Protein AF-A0A9E3CMG3-F1 (afdb_monomer)

Secondary structure (DSSP, 8-state):
--SS---SSSS-HHHHHHHTSHHHHHHHHHHHHHHHT-SS-HHHHHHHHHHHHHHHT-HHHHH---HHHHHTT--HHHHHGGGGGGG-TTS-HHHHHHHHHHHHHHH-GGG--HHHHHHHHHH--HHHHHHHHHHHHHHHHHHHHHHHTT------------

Foldseek 3Di:
DFPDDFDDDDDQRVVSVCVVPVVVVVVLVVLVVLLVVDPDQLCLLLLLQLLLCVVLVQQLSNPDDDPSNVVSVPDPVNSVCSVVVVPDPVDDPLSVLLSVQLCCLLPPVVPCDPVSVVVNCVNDPPVNVVSSSSSSVSSNVVSNVCVVRVSSDDPPPPPPDD

Radius of gyration: 16.97 Å; Cα contacts (8 Å, |Δi|>4): 146; chains: 1; bounding box: 55×32×44 Å

Mean predicted aligned error: 4.63 Å

Structure (mmCIF, N/CA/C/O backbone):
data_AF-A0A9E3CMG3-F1
#
_entry.id   AF-A0A9E3CMG3-F1
#
loop_
_atom_site.group_PDB
_atom_site.id
_atom_site.type_symbol
_atom_site.label_atom_id
_atom_site.label_alt_id
_atom_site.label_comp_id
_atom_site.label_asym_id
_atom_site.label_entity_id
_atom_site.label_seq_id
_atom_site.pdbx_PDB_ins_code
_atom_site.Cartn_x
_atom_site.Cartn_y
_atom_site.Cartn_z
_atom_site.occupancy
_atom_site.B_iso_or_equiv
_atom_site.auth_seq_id
_atom_site.auth_comp_id
_atom_site.auth_asym_id
_atom_site.auth_atom_id
_atom_site.pdbx_PDB_model_num
ATOM 1 N N . MET A 1 1 ? 20.894 -6.418 -9.753 1.00 76.88 1 MET A N 1
ATOM 2 C CA . MET A 1 1 ? 21.034 -6.327 -11.220 1.00 76.88 1 MET A CA 1
ATOM 3 C C . MET A 1 1 ? 19.744 -6.831 -11.834 1.00 76.88 1 MET A C 1
ATOM 5 O O . MET A 1 1 ? 19.220 -7.826 -11.331 1.00 76.88 1 MET A O 1
ATOM 9 N N . ALA A 1 2 ? 19.237 -6.143 -12.857 1.00 91.19 2 ALA A N 1
ATOM 10 C CA . ALA A 1 2 ? 18.020 -6.533 -13.559 1.00 91.19 2 ALA A CA 1
ATOM 11 C C . ALA A 1 2 ? 18.091 -7.979 -14.084 1.00 91.19 2 ALA A C 1
ATOM 13 O O . ALA A 1 2 ? 19.155 -8.467 -14.467 1.00 91.19 2 ALA A O 1
ATOM 14 N N . ARG A 1 3 ? 16.946 -8.668 -14.089 1.00 94.06 3 ARG A N 1
ATOM 15 C CA . ARG A 1 3 ? 16.787 -10.054 -14.571 1.00 94.06 3 ARG A CA 1
ATOM 16 C C . ARG A 1 3 ? 16.282 -10.142 -16.015 1.00 94.06 3 ARG A C 1
ATOM 18 O O . ARG A 1 3 ? 15.948 -11.228 -16.478 1.00 94.06 3 ARG A O 1
ATOM 25 N N . ILE A 1 4 ? 16.182 -9.003 -16.693 1.00 94.81 4 ILE A N 1
ATOM 26 C CA . ILE A 1 4 ? 15.773 -8.864 -18.092 1.00 94.81 4 ILE A CA 1
ATOM 27 C C . ILE A 1 4 ? 16.705 -7.876 -18.790 1.00 94.81 4 ILE A C 1
ATOM 29 O O . ILE A 1 4 ? 17.316 -7.035 -18.126 1.00 94.81 4 ILE A O 1
ATOM 33 N N . ASP A 1 5 ? 16.763 -7.949 -20.116 1.00 95.69 5 ASP A N 1
ATOM 34 C CA . ASP A 1 5 ? 17.517 -6.993 -20.919 1.00 95.69 5 ASP A CA 1
ATOM 35 C C . ASP A 1 5 ? 16.858 -5.614 -20.846 1.00 95.69 5 ASP A C 1
ATOM 37 O O . ASP A 1 5 ? 15.668 -5.449 -21.140 1.00 95.69 5 ASP A O 1
ATOM 41 N N . LEU A 1 6 ? 17.643 -4.620 -20.440 1.00 95.00 6 LEU A N 1
ATOM 42 C CA . LEU A 1 6 ? 17.226 -3.228 -20.367 1.00 95.00 6 LEU A CA 1
ATOM 43 C C . LEU A 1 6 ? 17.991 -2.406 -21.410 1.00 95.00 6 LEU A C 1
ATOM 45 O O . LEU A 1 6 ? 19.146 -2.723 -21.695 1.00 95.00 6 LEU A O 1
ATOM 49 N N . PRO A 1 7 ? 17.384 -1.342 -21.961 1.00 93.44 7 PRO A N 1
ATOM 50 C CA . PRO A 1 7 ? 18.107 -0.377 -22.781 1.00 93.44 7 PRO A CA 1
ATOM 51 C C . PRO A 1 7 ? 19.297 0.224 -22.024 1.00 93.44 7 PRO A C 1
ATOM 53 O O . PRO A 1 7 ? 19.244 0.370 -20.801 1.00 93.44 7 PRO A O 1
ATOM 56 N N . ASP A 1 8 ? 20.334 0.634 -22.750 1.00 91.56 8 ASP A N 1
ATOM 57 C CA . ASP A 1 8 ? 21.445 1.389 -22.169 1.00 91.56 8 ASP A CA 1
ATOM 58 C C . ASP A 1 8 ? 20.986 2.768 -21.662 1.00 91.56 8 ASP A C 1
ATOM 60 O O . ASP A 1 8 ? 20.051 3.375 -22.195 1.00 91.56 8 ASP A O 1
ATOM 64 N N . GLY A 1 9 ? 21.670 3.283 -20.639 1.00 88.00 9 GLY A N 1
ATOM 65 C CA . GLY A 1 9 ? 21.479 4.639 -20.126 1.00 88.00 9 GLY A CA 1
ATOM 66 C C . GLY A 1 9 ? 21.576 4.752 -18.605 1.00 88.00 9 GLY A C 1
ATOM 67 O O . GLY A 1 9 ? 21.486 3.763 -17.875 1.00 88.00 9 GLY A O 1
ATOM 68 N N . ASP A 1 10 ? 21.695 5.995 -18.138 1.00 87.25 10 ASP A N 1
ATOM 69 C CA . ASP A 1 10 ? 21.951 6.336 -16.728 1.00 87.25 10 ASP A CA 1
ATOM 70 C C . ASP A 1 10 ? 20.676 6.429 -15.871 1.00 87.25 10 ASP A C 1
ATOM 72 O O . ASP A 1 10 ? 20.715 6.784 -14.693 1.00 87.25 10 ASP A O 1
ATOM 76 N N . GLN A 1 11 ? 19.514 6.141 -16.460 1.00 87.50 11 GLN A N 1
ATOM 77 C CA . GLN A 1 11 ? 18.238 6.164 -15.750 1.00 87.50 11 GLN A CA 1
ATOM 78 C C . GLN A 1 11 ? 18.098 4.953 -14.812 1.00 87.50 11 GLN A C 1
ATOM 80 O O . GLN A 1 11 ? 18.671 3.893 -15.089 1.00 87.50 11 GLN A O 1
ATOM 85 N N . PRO A 1 12 ? 17.276 5.053 -13.748 1.00 88.38 12 PRO A N 1
ATOM 86 C CA . PRO A 1 12 ? 16.968 3.908 -12.899 1.00 88.38 12 PRO A CA 1
ATOM 87 C C . PRO A 1 12 ? 16.409 2.728 -13.704 1.00 88.38 12 PRO A C 1
ATOM 89 O O . PRO A 1 12 ? 15.614 2.916 -14.628 1.00 88.38 12 PRO A O 1
ATOM 92 N N . ASP A 1 13 ? 16.766 1.503 -13.313 1.00 91.94 13 ASP A N 1
ATOM 93 C CA . ASP A 1 13 ? 16.351 0.265 -13.993 1.00 91.94 13 ASP A CA 1
ATOM 94 C C . ASP A 1 13 ? 14.829 0.162 -14.169 1.00 91.94 13 ASP A C 1
ATOM 96 O O . ASP A 1 13 ? 14.352 -0.265 -15.220 1.00 91.94 13 ASP A O 1
ATOM 100 N N . VAL A 1 14 ? 14.051 0.640 -13.192 1.00 91.62 14 VAL A N 1
ATOM 101 C CA . VAL A 1 14 ? 12.584 0.689 -13.288 1.00 91.62 14 VAL A CA 1
ATOM 102 C C . VAL A 1 14 ? 12.090 1.580 -14.435 1.00 91.62 14 VAL A C 1
ATOM 104 O O . VAL A 1 14 ? 11.131 1.228 -15.120 1.00 91.62 14 VAL A O 1
ATOM 107 N N . VAL A 1 15 ? 12.762 2.704 -14.697 1.00 91.31 15 VAL A N 1
ATOM 108 C CA . VAL A 1 15 ? 12.409 3.614 -15.796 1.00 91.31 15 VAL A CA 1
ATOM 109 C C . VAL A 1 15 ? 12.781 2.974 -17.131 1.00 91.31 15 VAL A C 1
ATOM 111 O O . VAL A 1 15 ? 11.952 2.923 -18.040 1.00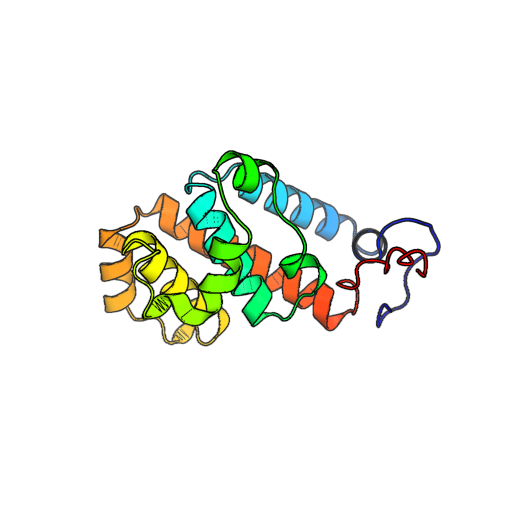 91.31 15 VAL A O 1
ATOM 114 N N . LYS A 1 16 ? 13.982 2.388 -17.215 1.00 93.69 16 LYS A N 1
ATOM 115 C CA . LYS A 1 16 ? 14.451 1.643 -18.395 1.00 93.69 16 LYS A CA 1
ATOM 116 C C . LYS A 1 16 ? 13.539 0.455 -18.733 1.00 93.69 16 LYS A C 1
ATOM 118 O O . LYS A 1 16 ? 13.311 0.166 -19.903 1.00 93.69 16 LYS A O 1
ATOM 123 N N . ALA A 1 17 ? 12.954 -0.198 -17.730 1.00 94.44 17 ALA A N 1
ATOM 124 C CA . ALA A 1 17 ? 11.966 -1.252 -17.942 1.00 94.44 17 ALA A CA 1
ATOM 125 C C . ALA A 1 17 ? 10.630 -0.702 -18.475 1.00 94.44 17 ALA A C 1
ATOM 127 O O . ALA A 1 17 ? 10.052 -1.265 -19.405 1.00 94.44 17 ALA A O 1
ATOM 128 N N . LEU A 1 18 ? 10.133 0.412 -17.924 1.00 93.62 18 LEU A N 1
ATOM 129 C CA . LEU A 1 18 ? 8.845 0.991 -18.324 1.00 93.62 18 LEU A CA 1
ATOM 130 C C . LEU A 1 18 ? 8.857 1.569 -19.748 1.00 93.62 18 LEU A C 1
ATOM 132 O O . LEU A 1 18 ? 7.842 1.475 -20.442 1.00 93.62 18 LEU A O 1
ATOM 136 N N . VAL A 1 19 ? 9.988 2.097 -20.233 1.00 94.00 19 VAL A N 1
ATOM 137 C CA . VAL A 1 19 ? 10.085 2.598 -21.621 1.00 94.00 19 VAL A CA 1
ATOM 138 C C . VAL A 1 19 ? 9.922 1.497 -22.670 1.00 94.00 19 VAL A C 1
ATOM 140 O O . VAL A 1 19 ? 9.501 1.786 -23.790 1.00 94.00 19 VAL A O 1
ATOM 143 N N . LEU A 1 20 ? 10.146 0.226 -22.310 1.00 95.62 20 LEU A N 1
ATOM 144 C CA . LEU A 1 20 ? 9.847 -0.905 -23.192 1.00 95.62 20 LEU A CA 1
ATOM 145 C C . LEU A 1 20 ? 8.345 -0.999 -23.502 1.00 95.62 20 LEU A C 1
ATOM 147 O O . LEU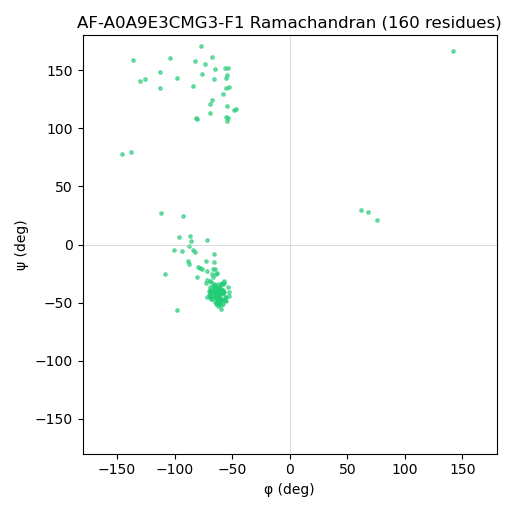 A 1 20 ? 7.964 -1.565 -24.529 1.00 95.62 20 LEU A O 1
ATOM 151 N N . ARG A 1 21 ? 7.472 -0.467 -22.633 1.00 96.81 21 ARG A N 1
ATOM 152 C CA . ARG A 1 21 ? 6.008 -0.503 -22.777 1.00 96.81 21 ARG A CA 1
ATOM 153 C C . ARG A 1 21 ? 5.369 0.848 -22.398 1.00 96.81 21 ARG A C 1
ATOM 155 O O . ARG A 1 21 ? 4.764 0.965 -21.332 1.00 96.81 21 ARG A O 1
ATOM 162 N N . PRO A 1 22 ? 5.388 1.852 -23.297 1.00 95.62 22 PRO A N 1
ATOM 163 C CA . PRO A 1 22 ? 4.932 3.215 -22.993 1.00 95.62 22 PRO A CA 1
ATOM 164 C C . PRO A 1 22 ? 3.476 3.335 -22.515 1.00 95.62 22 PRO A C 1
ATOM 166 O O . PRO A 1 22 ? 3.170 4.165 -21.661 1.00 95.62 22 PRO A O 1
ATOM 169 N N . ALA A 1 23 ? 2.569 2.493 -23.021 1.00 97.19 23 ALA A N 1
ATOM 170 C CA . ALA A 1 23 ? 1.177 2.479 -22.564 1.00 97.19 23 ALA A CA 1
ATOM 171 C C . ALA A 1 23 ? 1.060 2.089 -21.079 1.00 97.19 23 ALA A C 1
ATOM 173 O O . ALA A 1 23 ? 0.307 2.713 -20.333 1.00 97.19 23 ALA A O 1
ATOM 174 N N . PHE A 1 24 ? 1.856 1.109 -20.637 1.00 96.00 24 PHE A N 1
ATOM 175 C CA . PHE A 1 24 ? 1.939 0.729 -19.228 1.00 96.00 24 PHE A CA 1
ATOM 176 C C . PHE A 1 24 ? 2.633 1.809 -18.400 1.00 96.00 24 PHE A C 1
ATOM 178 O O . PHE A 1 24 ? 2.155 2.114 -17.315 1.00 96.00 24 PHE A O 1
ATOM 185 N N . ALA A 1 25 ? 3.691 2.441 -18.920 1.00 94.81 25 ALA A N 1
ATOM 186 C CA . ALA A 1 25 ? 4.346 3.563 -18.243 1.00 94.81 25 ALA A CA 1
ATOM 187 C C . ALA A 1 25 ? 3.356 4.696 -17.923 1.00 94.81 25 ALA A C 1
ATOM 189 O O . ALA A 1 25 ? 3.313 5.178 -16.793 1.00 94.81 25 ALA A O 1
ATOM 190 N N . LYS A 1 26 ? 2.495 5.060 -18.885 1.00 96.12 26 LYS A N 1
ATOM 191 C CA . LYS A 1 26 ? 1.428 6.049 -18.676 1.00 96.12 26 LYS A CA 1
ATOM 192 C C . LYS A 1 26 ? 0.423 5.604 -17.609 1.00 96.12 26 LYS A C 1
ATOM 194 O O . LYS A 1 26 ? 0.061 6.402 -16.752 1.00 96.12 26 LYS A O 1
ATOM 199 N N . GLY A 1 27 ? -0.021 4.346 -17.653 1.00 96.38 27 GLY A N 1
ATOM 200 C CA . GLY A 1 27 ? -0.959 3.802 -16.664 1.00 96.38 27 GLY A CA 1
ATOM 201 C C . GLY A 1 27 ? -0.382 3.782 -15.246 1.00 96.38 27 GLY A C 1
ATOM 202 O O . GLY A 1 27 ? -1.047 4.203 -14.305 1.00 96.38 27 GLY A O 1
ATOM 203 N N . VAL A 1 28 ? 0.879 3.363 -15.100 1.00 94.44 28 VAL A N 1
ATOM 204 C CA . VAL A 1 28 ? 1.602 3.390 -13.819 1.00 94.44 28 VAL A CA 1
ATOM 205 C C . VAL A 1 28 ? 1.746 4.821 -13.304 1.00 94.44 28 VAL A C 1
ATOM 207 O O . VAL A 1 28 ? 1.523 5.049 -12.119 1.00 94.44 28 VAL A O 1
ATOM 210 N N . GLY A 1 29 ? 2.067 5.780 -14.179 1.00 95.12 29 GLY A N 1
ATOM 211 C CA . GLY A 1 29 ? 2.135 7.201 -13.829 1.00 95.12 29 GLY A CA 1
ATOM 212 C C . GLY A 1 29 ? 0.811 7.731 -13.279 1.00 95.12 29 GLY A C 1
ATOM 213 O O . GLY A 1 29 ? 0.785 8.255 -12.171 1.00 95.12 29 GLY A O 1
ATOM 214 N N . ALA A 1 30 ? -0.295 7.495 -13.988 1.00 96.88 30 ALA A N 1
ATOM 215 C CA . ALA A 1 30 ? -1.626 7.926 -13.552 1.00 96.88 30 ALA A CA 1
ATOM 216 C C . ALA A 1 30 ? -2.054 7.277 -12.223 1.00 96.88 30 ALA A C 1
ATOM 218 O O . ALA A 1 30 ? -2.609 7.942 -11.353 1.00 96.88 30 ALA A O 1
ATOM 219 N N . MET A 1 31 ? -1.760 5.986 -12.032 1.00 96.00 31 MET A N 1
ATOM 220 C CA . MET A 1 31 ? -2.040 5.309 -10.763 1.00 96.00 31 MET A CA 1
ATOM 221 C C . MET A 1 31 ? -1.182 5.869 -9.623 1.00 96.00 31 MET A C 1
ATOM 223 O O . MET A 1 31 ? -1.632 5.960 -8.485 1.00 96.00 31 MET A O 1
ATOM 227 N N . ASN A 1 32 ? 0.062 6.250 -9.916 1.00 94.25 32 ASN A N 1
ATOM 228 C CA . ASN A 1 32 ? 0.920 6.902 -8.942 1.00 94.25 32 ASN A CA 1
ATOM 229 C C . ASN A 1 32 ? 0.337 8.259 -8.538 1.00 94.25 32 ASN A C 1
ATOM 231 O O . ASN A 1 32 ? 0.132 8.475 -7.353 1.00 94.25 32 ASN A O 1
ATOM 235 N N . GLU A 1 33 ? -0.005 9.116 -9.500 1.00 95.56 33 GLU A N 1
ATOM 236 C CA . GLU A 1 33 ? -0.657 10.410 -9.248 1.00 95.56 33 GLU A CA 1
ATOM 237 C C . GLU A 1 33 ? -1.919 10.266 -8.389 1.00 95.56 33 GLU A C 1
ATOM 239 O O . GLU A 1 33 ? -2.072 10.997 -7.415 1.00 95.56 33 GLU A O 1
ATOM 244 N N . ALA A 1 34 ? -2.771 9.275 -8.676 1.00 96.12 34 ALA A N 1
ATOM 245 C CA . ALA A 1 34 ? -3.954 8.995 -7.864 1.00 96.12 34 ALA A CA 1
ATOM 246 C C . ALA A 1 34 ? -3.600 8.636 -6.410 1.00 96.12 34 ALA A C 1
ATOM 248 O O . ALA A 1 34 ? -4.209 9.167 -5.489 1.00 96.12 34 ALA A O 1
ATOM 249 N N . CYS A 1 35 ? -2.580 7.798 -6.184 1.00 95.00 35 CYS A N 1
ATOM 250 C CA . CYS A 1 35 ? -2.104 7.497 -4.830 1.00 95.00 35 CYS A CA 1
ATOM 251 C C . CYS A 1 35 ? -1.473 8.712 -4.128 1.00 95.00 35 CYS A C 1
ATOM 253 O O . CYS A 1 35 ? -1.484 8.762 -2.909 1.00 95.00 35 CYS A O 1
ATOM 255 N N . PHE A 1 36 ? -0.895 9.670 -4.852 1.00 91.94 36 PHE A N 1
ATOM 256 C CA . PHE A 1 36 ? -0.370 10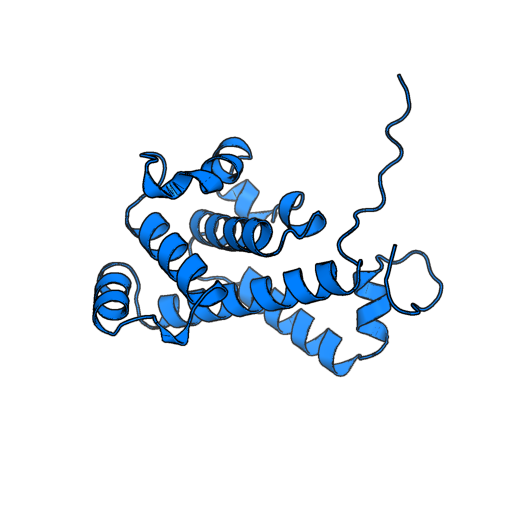.904 -4.251 1.00 91.94 36 PHE A CA 1
ATOM 257 C C . PHE A 1 36 ? -1.466 11.942 -3.964 1.00 91.94 36 PHE A C 1
ATOM 259 O O . PHE A 1 36 ? -1.281 12.820 -3.130 1.00 91.94 36 PHE A O 1
ATOM 266 N N . ALA A 1 37 ? -2.627 11.821 -4.605 1.00 93.69 37 ALA A N 1
ATOM 267 C CA . ALA A 1 37 ? -3.823 12.609 -4.312 1.00 93.69 37 ALA A CA 1
ATOM 268 C C . ALA A 1 37 ? -4.764 11.909 -3.307 1.00 93.69 37 ALA A C 1
ATOM 270 O O . ALA A 1 37 ? -5.968 12.163 -3.319 1.00 93.69 37 ALA A O 1
ATOM 271 N N . SER A 1 38 ? -4.210 11.013 -2.484 1.00 92.56 38 SER A N 1
ATOM 272 C CA . SER A 1 38 ? -4.923 10.205 -1.492 1.00 92.56 38 SER A CA 1
ATOM 273 C C . SER A 1 38 ? -5.785 11.061 -0.561 1.00 92.56 38 SER A C 1
ATOM 275 O O . SER A 1 38 ? -5.352 12.114 -0.086 1.00 92.56 38 SER A O 1
ATOM 277 N N . THR A 1 39 ? -7.012 10.607 -0.314 1.00 94.00 39 THR A N 1
ATOM 278 C CA . THR A 1 39 ? -7.912 11.153 0.709 1.00 94.00 39 THR A CA 1
ATOM 279 C C . THR A 1 39 ? -7.697 10.492 2.067 1.00 94.00 39 THR A C 1
ATOM 281 O O . THR A 1 39 ? -8.094 11.051 3.092 1.00 94.00 39 THR A O 1
ATOM 284 N N . LEU A 1 40 ? -7.027 9.334 2.095 1.00 96.00 40 LEU A N 1
ATOM 285 C CA . LEU A 1 40 ? -6.555 8.725 3.330 1.00 96.00 40 LEU A CA 1
ATOM 286 C C . LEU A 1 40 ? -5.481 9.609 3.972 1.00 96.00 40 LEU A C 1
ATOM 288 O O . LEU A 1 40 ? -4.618 10.172 3.300 1.00 96.00 40 LEU A O 1
ATOM 292 N N . ASP A 1 41 ? -5.490 9.680 5.303 1.00 95.25 41 ASP A N 1
ATOM 293 C CA . ASP A 1 41 ? -4.407 10.322 6.042 1.00 95.25 41 ASP A CA 1
ATOM 294 C C . ASP A 1 41 ? -3.042 9.702 5.669 1.00 95.25 41 ASP A C 1
ATOM 296 O O . ASP A 1 41 ? -2.885 8.477 5.596 1.00 95.25 41 ASP A O 1
ATOM 300 N N . TRP A 1 42 ? -2.041 10.553 5.431 1.00 96.00 42 TRP A N 1
ATOM 301 C CA . TRP A 1 42 ? -0.735 10.133 4.916 1.00 96.00 42 TRP A CA 1
ATOM 302 C C . TRP A 1 42 ? 0.041 9.219 5.860 1.00 96.00 42 TRP A C 1
ATOM 304 O O . TRP A 1 42 ? 0.841 8.402 5.396 1.00 96.00 42 TRP A O 1
ATOM 314 N N . ARG A 1 43 ? -0.218 9.286 7.169 1.00 96.19 43 ARG A N 1
ATOM 315 C CA . ARG A 1 43 ? 0.333 8.321 8.118 1.00 96.19 43 ARG A CA 1
ATOM 316 C C . ARG A 1 43 ? -0.234 6.934 7.842 1.00 96.19 43 ARG A C 1
ATOM 318 O O . ARG A 1 43 ? 0.540 5.994 7.692 1.00 96.19 43 ARG A O 1
ATOM 325 N N . LEU A 1 44 ? -1.555 6.802 7.708 1.00 97.75 44 LEU A N 1
ATOM 326 C CA . LEU A 1 44 ? -2.203 5.527 7.377 1.00 97.75 44 LEU A CA 1
ATOM 327 C C . LEU A 1 44 ? -1.719 4.982 6.027 1.00 97.75 44 LEU A C 1
ATOM 329 O O . LEU A 1 44 ? -1.374 3.802 5.920 1.00 97.75 44 LEU A O 1
ATOM 333 N N . HIS A 1 45 ? -1.676 5.845 5.010 1.00 97.56 45 HIS A N 1
ATOM 334 C CA . HIS A 1 45 ? -1.214 5.490 3.669 1.00 97.56 45 HIS A CA 1
ATOM 335 C C . HIS A 1 45 ? 0.202 4.914 3.709 1.00 97.56 45 HIS A C 1
ATOM 337 O O . HIS A 1 45 ? 0.467 3.855 3.132 1.00 97.56 45 HIS A O 1
ATOM 343 N N . GLU A 1 46 ? 1.111 5.582 4.420 1.00 97.25 46 GLU A N 1
ATOM 344 C CA . GLU A 1 46 ? 2.504 5.159 4.512 1.00 97.25 46 GLU A CA 1
ATOM 345 C C . GLU A 1 46 ? 2.665 3.863 5.317 1.00 97.25 46 GLU A C 1
ATOM 347 O O . GLU A 1 46 ? 3.462 3.008 4.929 1.00 97.25 46 GLU A O 1
ATOM 352 N N . LEU A 1 47 ? 1.871 3.653 6.376 1.00 97.88 47 LEU A N 1
ATOM 353 C CA . LEU A 1 47 ? 1.851 2.392 7.131 1.00 97.88 47 LEU A CA 1
ATOM 354 C C . LEU A 1 47 ? 1.451 1.206 6.242 1.00 97.88 47 LEU A C 1
ATOM 356 O O . LEU A 1 47 ? 2.137 0.181 6.224 1.00 97.88 47 LEU A O 1
ATOM 360 N N . VAL A 1 48 ? 0.376 1.361 5.463 1.00 98.00 48 VAL A N 1
ATOM 361 C CA . VAL A 1 48 ? -0.099 0.349 4.505 1.00 98.00 48 VAL A CA 1
ATOM 362 C C . VAL A 1 48 ? 0.956 0.090 3.430 1.00 98.00 48 VAL A C 1
ATOM 364 O O . VAL A 1 48 ? 1.354 -1.057 3.206 1.00 98.00 48 VAL A O 1
ATOM 367 N N . ARG A 1 49 ? 1.483 1.151 2.805 1.00 97.31 49 ARG A N 1
ATOM 368 C CA . ARG A 1 49 ? 2.542 1.057 1.791 1.00 97.31 49 ARG A CA 1
ATOM 369 C C . ARG A 1 49 ? 3.776 0.331 2.328 1.00 97.31 49 ARG A C 1
ATOM 371 O O . ARG A 1 49 ? 4.331 -0.530 1.640 1.00 97.31 49 ARG A O 1
ATOM 378 N N . TYR A 1 50 ? 4.210 0.666 3.542 1.00 97.44 50 TYR A N 1
ATOM 379 C CA . TYR A 1 50 ? 5.377 0.061 4.174 1.00 97.44 50 TYR A CA 1
ATOM 380 C C . TYR A 1 50 ? 5.134 -1.409 4.520 1.00 97.44 50 TYR A C 1
ATOM 382 O O . TYR A 1 50 ? 5.995 -2.251 4.252 1.00 97.44 50 TYR A O 1
ATOM 390 N N . ARG A 1 51 ? 3.938 -1.768 5.008 1.00 98.06 51 ARG A N 1
ATOM 391 C CA . ARG A 1 51 ? 3.592 -3.175 5.244 1.00 98.06 51 ARG A CA 1
ATOM 392 C C . ARG A 1 51 ? 3.644 -3.997 3.958 1.00 98.06 51 ARG A C 1
ATOM 394 O O . ARG A 1 51 ? 4.198 -5.095 3.960 1.00 98.06 51 ARG A O 1
ATOM 401 N N . ILE A 1 52 ? 3.156 -3.449 2.847 1.00 97.88 52 ILE A N 1
ATOM 402 C CA . ILE A 1 52 ? 3.246 -4.086 1.525 1.00 97.88 52 ILE A CA 1
ATOM 403 C C . ILE A 1 52 ? 4.702 -4.223 1.073 1.00 97.88 52 ILE A C 1
ATOM 405 O O . ILE A 1 52 ? 5.075 -5.247 0.501 1.00 97.88 52 ILE A O 1
ATOM 409 N N . ALA A 1 53 ? 5.546 -3.223 1.343 1.00 96.44 53 ALA A N 1
ATOM 410 C CA . ALA A 1 53 ? 6.974 -3.296 1.045 1.00 96.44 53 ALA A CA 1
ATOM 411 C C . ALA A 1 53 ? 7.659 -4.449 1.801 1.00 96.44 53 ALA A C 1
ATOM 413 O O . ALA A 1 53 ? 8.460 -5.160 1.191 1.00 96.44 53 ALA A O 1
ATOM 414 N N . ILE A 1 54 ? 7.289 -4.687 3.070 1.00 96.44 54 ILE A N 1
ATOM 415 C CA . ILE A 1 54 ? 7.734 -5.857 3.848 1.00 96.44 54 ILE A CA 1
ATOM 416 C C . ILE A 1 54 ? 7.256 -7.154 3.185 1.00 96.44 54 ILE A C 1
ATOM 418 O O . ILE A 1 54 ? 8.072 -8.035 2.928 1.00 96.44 54 ILE A O 1
ATOM 422 N N . ILE A 1 55 ? 5.959 -7.262 2.871 1.00 97.06 55 ILE A N 1
ATOM 423 C CA . ILE A 1 55 ? 5.365 -8.465 2.255 1.00 97.06 55 ILE A CA 1
ATOM 424 C C . ILE A 1 55 ? 6.044 -8.807 0.922 1.00 97.06 55 ILE A C 1
ATOM 426 O O . ILE A 1 55 ? 6.311 -9.971 0.635 1.00 97.06 55 ILE A O 1
ATOM 430 N N . ASN A 1 56 ? 6.340 -7.796 0.106 1.00 96.56 56 ASN A N 1
ATOM 431 C CA . ASN A 1 56 ? 6.997 -7.978 -1.185 1.00 96.56 56 ASN A CA 1
ATOM 432 C C . ASN A 1 56 ? 8.509 -8.209 -1.081 1.00 96.56 56 ASN A C 1
ATOM 434 O O . ASN A 1 56 ? 9.106 -8.678 -2.049 1.00 96.56 56 ASN A O 1
ATOM 438 N N . GLY A 1 57 ? 9.142 -7.833 0.033 1.00 94.19 57 GLY A N 1
ATOM 439 C CA . GLY A 1 57 ? 10.600 -7.814 0.155 1.00 94.19 57 GLY A CA 1
ATOM 440 C C . GLY A 1 57 ? 11.280 -6.857 -0.833 1.00 94.19 57 GLY A C 1
ATOM 441 O O . GLY A 1 57 ? 12.393 -7.129 -1.271 1.00 94.19 57 GLY A O 1
ATOM 442 N N . CYS A 1 58 ? 10.609 -5.765 -1.223 1.00 94.06 58 CYS A N 1
ATOM 443 C CA . CYS A 1 58 ? 11.137 -4.784 -2.179 1.00 94.06 58 CYS A CA 1
ATOM 444 C C . CYS A 1 58 ? 12.088 -3.805 -1.470 1.00 94.06 58 CYS A C 1
ATOM 446 O O . CYS A 1 58 ? 11.631 -2.933 -0.726 1.00 94.06 58 CYS A O 1
ATOM 448 N N . ALA A 1 59 ? 13.396 -3.897 -1.733 1.00 90.56 59 ALA A N 1
ATOM 449 C CA . ALA A 1 59 ? 14.407 -3.111 -1.013 1.00 90.56 59 ALA A CA 1
ATOM 450 C C . ALA A 1 59 ? 14.232 -1.592 -1.206 1.00 90.56 59 ALA A C 1
ATOM 452 O O . ALA A 1 59 ? 14.141 -0.845 -0.234 1.00 90.56 59 ALA A O 1
ATOM 453 N N . THR A 1 60 ? 14.078 -1.133 -2.453 1.00 89.62 60 THR A N 1
ATOM 454 C CA . THR A 1 60 ? 13.801 0.288 -2.750 1.00 89.62 60 THR A CA 1
ATOM 455 C C . THR A 1 60 ? 12.534 0.785 -2.050 1.00 89.62 60 THR A C 1
ATOM 457 O O . THR A 1 60 ? 12.511 1.886 -1.504 1.00 89.62 60 THR A O 1
ATOM 460 N N . CYS A 1 61 ? 11.479 -0.034 -2.026 1.00 92.06 61 CYS A N 1
ATOM 461 C CA . CYS A 1 61 ? 10.218 0.327 -1.389 1.00 92.06 61 CYS A CA 1
ATOM 462 C C . CYS A 1 61 ? 10.374 0.485 0.135 1.00 92.06 61 CYS A C 1
ATOM 464 O O . CYS A 1 61 ? 9.713 1.335 0.729 1.00 92.06 61 CYS A O 1
ATOM 466 N N . LEU A 1 62 ? 11.247 -0.304 0.767 1.00 92.56 62 LEU A N 1
ATOM 467 C CA . LEU A 1 62 ? 11.535 -0.214 2.201 1.00 92.56 62 LEU A CA 1
ATOM 468 C C . LEU A 1 62 ? 12.371 1.020 2.555 1.00 92.56 62 LEU A C 1
ATOM 470 O O . LEU A 1 62 ? 12.170 1.592 3.624 1.00 92.56 62 LEU A O 1
ATOM 474 N N . SER A 1 63 ? 13.264 1.464 1.670 1.00 88.88 63 SER A N 1
ATOM 475 C CA . SER A 1 63 ? 14.167 2.598 1.926 1.00 88.88 63 SER A CA 1
ATOM 476 C C . SER A 1 63 ? 13.602 3.971 1.552 1.00 88.88 63 SER A C 1
ATOM 478 O O . SER A 1 63 ? 14.168 4.988 1.941 1.00 88.88 63 SER A O 1
ATOM 480 N N . TRP A 1 64 ? 12.510 4.031 0.791 1.00 87.12 64 TRP A N 1
ATOM 481 C CA . TRP A 1 64 ? 11.944 5.290 0.304 1.00 87.12 64 TRP A CA 1
ATOM 482 C C . TRP A 1 64 ? 10.772 5.788 1.158 1.00 87.12 64 TRP A C 1
ATOM 484 O O . TRP A 1 64 ? 9.959 4.985 1.619 1.00 87.12 64 TRP A O 1
ATOM 494 N N . ARG A 1 65 ? 10.670 7.109 1.339 1.00 88.75 65 ARG A N 1
ATOM 495 C CA . ARG A 1 65 ? 9.564 7.810 2.014 1.00 88.75 65 ARG A CA 1
ATOM 496 C C . ARG A 1 65 ? 9.000 8.880 1.084 1.00 88.75 65 ARG A C 1
ATOM 498 O O . ARG A 1 65 ? 9.775 9.525 0.372 1.00 88.75 65 ARG A O 1
ATOM 505 N N . THR A 1 66 ? 7.685 9.079 1.098 1.00 86.75 66 THR A N 1
ATOM 506 C CA . THR A 1 66 ? 7.073 10.214 0.390 1.00 86.75 66 THR A CA 1
ATOM 507 C C . THR A 1 66 ? 7.299 11.513 1.176 1.00 86.75 66 THR A C 1
ATOM 509 O O . THR A 1 66 ? 7.344 11.469 2.410 1.00 86.75 66 THR A O 1
ATOM 512 N N . PRO A 1 67 ? 7.458 12.671 0.508 1.00 88.12 67 PRO A N 1
ATOM 513 C CA . PRO A 1 67 ? 7.481 13.966 1.189 1.00 88.12 67 PRO A CA 1
ATOM 514 C C . PRO A 1 67 ? 6.256 14.174 2.084 1.00 88.12 67 PRO A C 1
ATOM 516 O O . PRO A 1 67 ? 6.396 14.604 3.223 1.00 88.12 67 PRO A O 1
ATOM 519 N N . GLU A 1 68 ? 5.080 13.771 1.613 1.00 91.56 68 GLU A N 1
ATOM 520 C CA . GLU A 1 68 ? 3.816 13.914 2.327 1.00 91.56 68 GLU A CA 1
ATOM 521 C C . GLU A 1 68 ? 3.774 13.071 3.610 1.00 91.56 68 GLU A C 1
ATOM 523 O O . GLU A 1 68 ? 3.277 13.529 4.636 1.00 91.56 68 GLU A O 1
ATOM 528 N N . ALA A 1 69 ? 4.356 11.865 3.604 1.00 91.25 69 ALA A N 1
ATOM 529 C CA . ALA A 1 69 ? 4.484 11.052 4.811 1.00 91.25 69 ALA A CA 1
ATOM 530 C C . ALA A 1 69 ? 5.441 11.696 5.824 1.00 91.25 69 ALA A C 1
ATOM 532 O O . ALA A 1 69 ? 5.165 11.705 7.025 1.00 91.25 69 ALA A O 1
ATOM 533 N N . VAL A 1 70 ? 6.553 12.266 5.348 1.00 93.06 70 VAL A N 1
ATOM 534 C CA . VAL A 1 70 ? 7.495 13.003 6.205 1.00 93.06 70 VAL A CA 1
ATOM 535 C C . VAL A 1 70 ? 6.813 14.227 6.823 1.00 93.06 70 VAL A C 1
ATOM 537 O O . VAL A 1 70 ? 6.938 14.452 8.027 1.00 93.06 70 VAL A O 1
ATOM 540 N N . GLU A 1 71 ? 6.051 14.985 6.035 1.00 92.69 71 GLU A N 1
ATOM 541 C CA . GLU A 1 71 ? 5.275 16.142 6.499 1.00 92.69 71 GLU A CA 1
ATOM 542 C C . GLU A 1 71 ? 4.165 15.749 7.485 1.00 92.69 71 GLU A C 1
ATOM 544 O O . GLU A 1 71 ? 3.933 16.461 8.462 1.00 92.69 71 GLU A O 1
ATOM 549 N N . ALA A 1 72 ? 3.551 14.576 7.305 1.00 92.38 72 ALA A N 1
ATOM 550 C CA . ALA A 1 72 ? 2.600 13.983 8.247 1.00 92.38 72 ALA A CA 1
ATOM 551 C C . ALA A 1 72 ? 3.255 13.444 9.540 1.00 92.38 72 ALA A C 1
ATOM 553 O O . ALA A 1 72 ? 2.582 12.855 10.388 1.00 92.38 72 ALA A O 1
ATOM 554 N N . GLY A 1 73 ? 4.568 13.627 9.716 1.00 92.88 73 GLY A N 1
ATOM 555 C CA . GLY A 1 73 ? 5.295 13.218 10.917 1.00 92.88 73 GLY A CA 1
ATOM 556 C C . GLY A 1 73 ? 5.564 11.715 11.000 1.00 92.88 73 GLY A C 1
ATOM 557 O O . GLY A 1 73 ? 5.804 11.194 12.092 1.00 92.88 73 GLY A O 1
ATOM 558 N N . VAL A 1 74 ? 5.526 10.997 9.872 1.00 95.25 74 VAL A N 1
ATOM 559 C CA . VAL A 1 74 ? 5.893 9.579 9.825 1.00 95.25 74 VAL A CA 1
ATOM 560 C C . VAL A 1 74 ? 7.395 9.430 10.053 1.00 95.25 74 VAL A C 1
ATOM 562 O O . VAL A 1 74 ? 8.218 9.954 9.304 1.00 95.25 74 VAL A O 1
ATOM 565 N N . THR A 1 75 ? 7.759 8.688 11.097 1.00 94.75 75 THR A N 1
ATOM 566 C CA . THR A 1 75 ? 9.153 8.433 11.473 1.00 94.75 75 THR A CA 1
ATOM 567 C C . THR A 1 75 ? 9.590 7.023 11.093 1.00 94.75 75 THR A C 1
ATOM 569 O O . THR A 1 75 ? 8.775 6.114 10.941 1.00 94.75 75 THR A O 1
ATOM 572 N N . GLU A 1 76 ? 10.903 6.810 11.002 1.00 92.94 76 GLU A N 1
ATOM 573 C CA . GLU A 1 76 ? 11.445 5.472 10.754 1.00 92.94 76 GLU A CA 1
ATOM 574 C C . GLU A 1 76 ? 11.111 4.487 11.885 1.00 92.94 76 GLU A C 1
ATOM 576 O O . GLU A 1 76 ? 10.770 3.342 11.612 1.00 92.94 76 GLU A O 1
ATOM 581 N N . ASP A 1 77 ? 11.135 4.935 13.148 1.00 93.31 77 ASP A N 1
ATOM 582 C CA . ASP A 1 77 ? 10.743 4.111 14.305 1.00 93.31 77 ASP A CA 1
ATOM 583 C C . ASP A 1 77 ? 9.276 3.665 14.224 1.00 93.31 77 ASP A C 1
ATOM 585 O O . ASP A 1 77 ? 8.956 2.521 14.559 1.00 93.31 77 ASP A O 1
ATOM 589 N N . LEU A 1 78 ? 8.388 4.536 13.728 1.00 94.50 78 LEU A N 1
ATOM 590 C CA . LEU A 1 78 ? 7.008 4.151 13.465 1.00 94.50 78 LEU A CA 1
ATOM 591 C C . LEU A 1 78 ? 6.956 3.035 12.419 1.00 94.50 78 LEU A C 1
ATOM 593 O O . LEU A 1 78 ? 6.313 2.021 12.647 1.00 94.50 78 LEU A O 1
ATOM 597 N N . LEU A 1 79 ? 7.643 3.202 11.289 1.00 94.69 79 LEU A N 1
ATOM 598 C CA . LEU A 1 79 ? 7.568 2.255 10.178 1.00 94.69 79 LEU A CA 1
ATOM 599 C C . LEU A 1 79 ? 8.209 0.908 10.505 1.00 94.69 79 LEU A C 1
ATOM 601 O O . LEU A 1 79 ? 7.597 -0.128 10.266 1.00 94.69 79 LEU A O 1
ATOM 605 N N . VAL A 1 80 ? 9.387 0.893 11.126 1.00 91.81 80 VAL A N 1
ATOM 606 C CA . VAL A 1 80 ? 10.033 -0.352 11.570 1.00 91.81 80 VAL A CA 1
ATOM 607 C C . VAL A 1 80 ? 9.127 -1.119 12.537 1.00 91.81 80 VAL A C 1
ATOM 609 O O . VAL A 1 80 ? 8.988 -2.338 12.420 1.00 91.81 80 VAL A O 1
ATOM 612 N N . GLY A 1 81 ? 8.432 -0.410 13.430 1.00 93.69 81 GLY A N 1
ATOM 613 C CA . GLY A 1 81 ? 7.466 -1.009 14.348 1.00 93.69 81 GLY A CA 1
ATOM 614 C C . GLY A 1 81 ? 6.231 -1.616 13.671 1.00 93.69 81 GLY A C 1
ATOM 615 O O . GLY A 1 81 ? 5.417 -2.233 14.358 1.00 93.69 81 GLY A O 1
ATOM 616 N N . VAL A 1 82 ? 6.019 -1.423 12.362 1.00 95.62 82 VAL A N 1
ATOM 617 C CA . VAL A 1 82 ? 4.860 -1.980 11.640 1.00 95.62 82 VAL A CA 1
ATOM 618 C C . VAL A 1 82 ? 4.939 -3.496 11.570 1.00 95.62 82 VAL A C 1
ATOM 620 O O . VAL A 1 82 ? 3.904 -4.140 11.497 1.00 95.62 82 VAL A O 1
ATOM 623 N N . ALA A 1 83 ? 6.124 -4.106 11.635 1.00 91.38 83 ALA A N 1
ATOM 624 C CA . ALA A 1 83 ? 6.237 -5.567 11.652 1.00 91.38 83 ALA A CA 1
ATOM 625 C C . ALA A 1 83 ? 5.447 -6.216 12.811 1.00 91.38 83 ALA A C 1
ATOM 627 O O . ALA A 1 83 ? 4.873 -7.288 12.625 1.00 91.38 83 ALA A O 1
ATOM 628 N N . ASP A 1 84 ? 5.337 -5.513 13.944 1.00 94.19 84 ASP A N 1
ATOM 629 C CA . ASP A 1 84 ? 4.710 -5.982 15.186 1.00 94.19 84 ASP A CA 1
ATOM 630 C C . ASP A 1 84 ? 3.405 -5.224 15.512 1.00 94.19 84 ASP A C 1
ATOM 632 O O . ASP A 1 84 ? 3.006 -5.075 16.672 1.00 94.19 84 ASP A O 1
ATOM 636 N N . TRP A 1 85 ? 2.714 -4.714 14.485 1.00 96.75 85 TRP A N 1
ATOM 637 C CA . TRP A 1 85 ? 1.569 -3.810 14.647 1.00 96.75 85 TRP A CA 1
ATOM 638 C C . TRP A 1 85 ? 0.424 -4.371 15.503 1.00 96.75 85 TRP A C 1
ATOM 640 O O . TRP A 1 85 ? -0.223 -3.617 16.232 1.00 96.75 85 TRP A O 1
ATOM 650 N N . ARG A 1 86 ? 0.191 -5.690 15.454 1.00 95.81 86 ARG A N 1
ATOM 651 C CA . ARG A 1 86 ? -0.930 -6.362 16.140 1.00 95.81 86 ARG A CA 1
ATOM 652 C C . ARG A 1 86 ? -0.905 -6.168 17.651 1.00 95.81 86 ARG A C 1
ATOM 654 O O . ARG A 1 86 ? -1.951 -5.986 18.266 1.00 95.81 86 ARG A O 1
ATOM 661 N N . THR A 1 87 ? 0.285 -6.204 18.240 1.00 93.94 87 THR A N 1
ATOM 662 C CA . THR A 1 87 ? 0.488 -6.108 19.692 1.00 93.94 87 THR A CA 1
ATOM 663 C C . THR A 1 87 ? 0.909 -4.712 20.137 1.00 93.94 87 THR A C 1
ATOM 665 O O . THR A 1 87 ? 1.052 -4.467 21.329 1.00 93.94 87 THR A O 1
ATOM 668 N N . SER A 1 88 ? 1.130 -3.794 19.196 1.00 95.00 88 SER A N 1
ATOM 669 C CA . SER A 1 88 ? 1.604 -2.446 19.486 1.00 95.00 88 SER A CA 1
ATOM 670 C C . SER A 1 88 ? 0.455 -1.511 19.865 1.00 95.00 88 SER A C 1
ATOM 672 O O . SER A 1 88 ? -0.590 -1.471 19.213 1.00 95.00 88 SER A O 1
ATOM 674 N N . GLU A 1 89 ? 0.664 -0.706 20.904 1.00 94.50 89 GLU A N 1
ATOM 675 C CA . GLU A 1 89 ? -0.239 0.384 21.302 1.00 94.50 89 GLU A CA 1
ATOM 676 C C . GLU A 1 89 ? -0.005 1.669 20.486 1.00 94.50 89 GLU A C 1
ATOM 678 O O . GLU A 1 89 ? -0.764 2.624 20.603 1.00 94.50 89 GLU A O 1
ATOM 683 N N . ARG A 1 90 ? 1.030 1.704 19.630 1.00 95.19 90 ARG A N 1
ATOM 684 C CA . ARG A 1 90 ? 1.375 2.877 18.799 1.00 95.19 90 ARG A CA 1
ATOM 685 C C . ARG A 1 90 ? 0.405 3.116 17.636 1.00 95.19 90 ARG A C 1
ATOM 687 O O . ARG A 1 90 ? 0.475 4.176 17.016 1.00 95.19 90 ARG A O 1
ATOM 694 N N . TYR A 1 9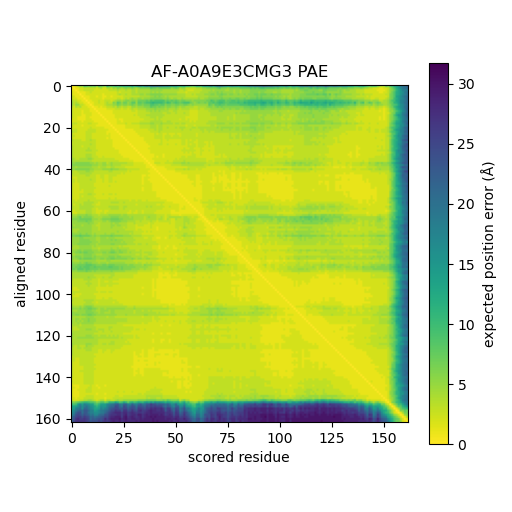1 ? -0.436 2.130 17.320 1.00 97.50 91 TYR A N 1
ATOM 695 C CA . TYR A 1 91 ? -1.385 2.172 16.209 1.00 97.50 91 TYR A CA 1
ATOM 696 C C . TYR A 1 91 ? -2.818 2.196 16.722 1.00 97.50 91 TYR A C 1
ATOM 698 O O . TYR A 1 91 ? -3.194 1.413 17.598 1.00 97.50 91 TYR A O 1
ATOM 706 N N . THR A 1 92 ? -3.611 3.075 16.129 1.00 97.81 92 THR A N 1
ATOM 707 C CA . THR A 1 92 ? -5.055 3.190 16.327 1.00 97.81 92 THR A CA 1
ATOM 708 C C . THR A 1 92 ? -5.792 1.977 15.760 1.00 97.81 92 THR A C 1
ATOM 710 O O . THR A 1 92 ? -5.276 1.270 14.894 1.00 97.81 92 THR A O 1
ATOM 713 N N . ASP A 1 93 ? -7.036 1.761 16.184 1.00 97.94 93 ASP A N 1
ATOM 714 C CA . ASP A 1 93 ? -7.860 0.660 15.665 1.00 97.94 93 ASP A CA 1
ATOM 715 C C . ASP A 1 93 ? -8.095 0.774 14.151 1.00 97.94 93 ASP A C 1
ATOM 717 O O . ASP A 1 93 ? -8.033 -0.227 13.436 1.00 97.94 93 ASP A O 1
ATOM 721 N N . ARG A 1 94 ? -8.248 2.007 13.644 1.00 98.25 94 ARG A N 1
ATOM 722 C CA . ARG A 1 94 ? -8.369 2.296 12.208 1.00 98.25 94 ARG A CA 1
ATOM 723 C C . ARG A 1 94 ? -7.107 1.903 11.427 1.00 98.25 94 ARG A C 1
ATOM 725 O O . ARG A 1 94 ? -7.211 1.329 10.347 1.00 98.25 94 ARG A O 1
ATOM 732 N N . GLU A 1 95 ? -5.916 2.162 11.967 1.00 98.44 95 GLU A N 1
ATOM 733 C CA . GLU A 1 95 ? -4.653 1.723 11.351 1.00 98.44 95 GLU A CA 1
ATOM 734 C C . GLU A 1 95 ? -4.491 0.203 11.422 1.00 98.44 95 GLU A C 1
ATOM 736 O O . GLU A 1 95 ? -4.115 -0.429 10.437 1.00 98.44 95 GLU A O 1
ATOM 741 N N . LYS A 1 96 ? -4.822 -0.403 12.566 1.00 98.62 96 LYS A N 1
ATOM 742 C CA . LYS A 1 96 ? -4.729 -1.852 12.772 1.00 98.62 96 LYS A CA 1
ATOM 743 C C . LYS A 1 96 ? -5.617 -2.629 11.806 1.00 98.62 96 LYS A C 1
ATOM 745 O O . LYS A 1 96 ? -5.140 -3.574 11.184 1.00 98.62 96 LYS A O 1
ATOM 750 N N . ILE A 1 97 ? -6.877 -2.229 11.631 1.00 98.69 97 ILE A N 1
ATOM 751 C CA . ILE A 1 97 ? -7.779 -2.930 10.710 1.00 98.69 97 ILE A CA 1
ATOM 752 C C . ILE A 1 97 ? -7.380 -2.731 9.238 1.00 98.69 97 ILE A C 1
ATOM 754 O O . ILE A 1 97 ? -7.527 -3.657 8.442 1.00 98.69 97 ILE A O 1
ATOM 758 N N . ALA A 1 98 ? -6.792 -1.586 8.872 1.00 98.75 98 ALA A N 1
ATOM 759 C CA . ALA A 1 98 ? -6.235 -1.380 7.533 1.00 98.75 98 ALA A CA 1
ATOM 760 C C . ALA A 1 98 ? -4.986 -2.238 7.276 1.00 98.75 98 ALA A C 1
ATOM 762 O O . ALA A 1 98 ? -4.819 -2.777 6.181 1.00 98.75 98 ALA A O 1
ATOM 763 N N . LEU A 1 99 ? -4.115 -2.399 8.278 1.00 98.75 99 LEU A N 1
ATOM 764 C CA . LEU A 1 99 ? -2.961 -3.299 8.207 1.00 98.75 99 LEU A CA 1
ATOM 765 C C . LEU A 1 99 ? -3.394 -4.770 8.115 1.00 98.75 99 LEU A C 1
ATOM 767 O O . LEU A 1 99 ? -2.805 -5.525 7.343 1.00 98.75 99 LEU A O 1
ATOM 771 N N . ASP A 1 100 ? -4.452 -5.164 8.829 1.00 98.62 100 ASP A N 1
ATOM 772 C CA . ASP A 1 100 ? -5.054 -6.497 8.707 1.00 98.62 100 ASP A CA 1
ATOM 773 C C . ASP A 1 100 ? -5.625 -6.726 7.301 1.00 98.62 100 ASP A C 1
ATOM 775 O O . ASP A 1 100 ? -5.286 -7.705 6.635 1.00 98.62 100 ASP A O 1
ATOM 779 N N . PHE A 1 101 ? -6.405 -5.763 6.796 1.00 98.75 101 PHE A N 1
ATOM 780 C CA . PHE A 1 101 ? -6.943 -5.809 5.437 1.00 98.75 101 PHE A CA 1
ATOM 781 C C . PHE A 1 101 ? -5.825 -5.907 4.397 1.00 98.75 101 PHE A C 1
ATOM 783 O O . PHE A 1 101 ? -5.911 -6.705 3.471 1.00 98.75 101 PHE A O 1
ATOM 790 N N . THR A 1 102 ? -4.738 -5.155 4.582 1.00 98.75 102 THR A N 1
ATOM 791 C CA . THR A 1 102 ? -3.551 -5.196 3.719 1.00 98.75 102 THR A CA 1
ATOM 792 C C . THR A 1 102 ? -2.934 -6.591 3.662 1.00 98.75 102 THR A C 1
ATOM 794 O O . THR A 1 102 ? -2.631 -7.088 2.576 1.00 98.75 102 THR A O 1
ATOM 797 N N . GLU A 1 103 ? -2.743 -7.237 4.813 1.00 98.50 103 GLU A N 1
ATOM 798 C CA . GLU A 1 103 ? -2.179 -8.585 4.878 1.00 98.50 103 GLU A CA 1
ATOM 799 C C . GLU A 1 103 ? -3.097 -9.632 4.249 1.00 98.50 103 GLU A C 1
ATOM 801 O O . GLU A 1 103 ? -2.621 -10.445 3.452 1.00 98.50 103 GLU A O 1
ATOM 806 N N . GLN A 1 104 ? -4.399 -9.585 4.544 1.00 98.50 104 GLN A N 1
ATOM 807 C CA . GLN A 1 104 ? -5.371 -10.498 3.943 1.00 98.50 104 GLN A CA 1
ATOM 808 C C . GLN A 1 104 ? -5.450 -10.294 2.428 1.00 98.50 104 GLN A C 1
ATOM 810 O O . GLN A 1 104 ? -5.321 -11.253 1.675 1.00 98.50 104 GLN A O 1
ATOM 815 N N . PHE A 1 105 ? -5.536 -9.047 1.959 1.00 98.56 105 PHE A N 1
ATOM 816 C CA . PHE A 1 105 ? -5.581 -8.718 0.534 1.00 98.56 105 PHE A CA 1
ATOM 817 C C . PHE A 1 105 ? -4.343 -9.226 -0.219 1.00 98.56 105 PHE A C 1
ATOM 819 O O . PHE A 1 105 ? -4.446 -9.707 -1.347 1.00 98.56 105 PHE A O 1
ATOM 826 N N . CYS A 1 106 ? -3.157 -9.134 0.390 1.00 98.00 106 CYS A N 1
ATOM 827 C CA . CYS A 1 106 ? -1.910 -9.565 -0.241 1.00 98.00 106 CYS A CA 1
ATOM 828 C C . CYS A 1 106 ? -1.666 -11.084 -0.172 1.00 98.00 106 CYS A C 1
ATOM 830 O O . CYS A 1 106 ? -0.940 -11.608 -1.028 1.00 98.00 106 CYS A O 1
ATOM 832 N N . GLY A 1 107 ? -2.204 -11.758 0.850 1.00 96.94 107 GLY A N 1
ATOM 833 C CA . GLY A 1 107 ? -1.990 -13.180 1.135 1.00 96.94 107 GLY A CA 1
ATOM 834 C C . GLY A 1 107 ? -3.104 -14.096 0.626 1.00 96.94 107 GLY A C 1
ATOM 835 O O . GLY A 1 107 ? -2.825 -15.016 -0.140 1.00 96.94 107 GLY A O 1
ATOM 836 N N . ASP A 1 108 ? -4.346 -13.838 1.035 1.00 96.75 108 ASP A N 1
ATOM 837 C CA . ASP A 1 108 ? -5.541 -14.605 0.667 1.00 96.75 108 ASP A CA 1
ATOM 838 C C . ASP A 1 108 ? -6.761 -13.678 0.542 1.00 96.75 108 ASP A C 1
ATOM 840 O O . ASP A 1 108 ? -7.614 -13.587 1.426 1.00 96.75 108 ASP A O 1
ATOM 844 N N . SER A 1 109 ? -6.846 -12.966 -0.584 1.00 97.19 109 SER A N 1
ATOM 845 C CA . SER A 1 109 ? -7.951 -12.039 -0.842 1.00 97.19 109 SER A CA 1
ATOM 846 C C . SER A 1 109 ? -9.305 -12.734 -1.005 1.00 97.19 109 SER A C 1
ATOM 848 O O . SER A 1 109 ? -10.337 -12.093 -0.820 1.00 97.19 109 SER A O 1
ATOM 850 N N . ALA A 1 110 ? -9.323 -14.032 -1.329 1.00 96.56 110 ALA A N 1
ATOM 851 C CA . ALA A 1 110 ? -10.550 -14.818 -1.433 1.00 96.56 110 ALA A CA 1
ATOM 852 C C . ALA A 1 110 ? -11.118 -15.203 -0.055 1.00 96.56 110 ALA A C 1
ATOM 854 O O . ALA A 1 110 ? -12.306 -15.502 0.048 1.00 96.56 110 ALA A O 1
ATOM 855 N N . GLY A 1 111 ? -10.281 -15.189 0.987 1.00 96.75 111 GLY A N 1
ATOM 856 C CA . GLY A 1 111 ? -10.659 -15.485 2.367 1.00 96.75 111 GLY A CA 1
ATOM 857 C C . GLY A 1 111 ? -11.241 -14.303 3.151 1.00 96.75 111 GLY A C 1
ATOM 858 O O . GLY A 1 111 ? -11.670 -14.495 4.289 1.00 96.75 111 GLY A O 1
ATOM 859 N N . ILE A 1 112 ? -11.276 -13.094 2.578 1.00 98.19 112 ILE A N 1
ATOM 860 C CA . ILE A 1 112 ? -11.819 -11.904 3.249 1.00 98.19 112 ILE A CA 1
ATOM 861 C C . ILE A 1 112 ? -13.338 -12.057 3.387 1.00 98.19 112 ILE A C 1
ATOM 863 O O . ILE A 1 112 ? -14.064 -12.077 2.394 1.00 98.19 112 ILE A O 1
ATOM 867 N N . SER A 1 113 ? -13.822 -12.179 4.623 1.00 98.44 113 SER A N 1
ATOM 868 C CA . SER A 1 113 ? -15.238 -12.416 4.910 1.00 98.44 113 SER A CA 1
ATOM 869 C C . SER A 1 113 ? -16.074 -11.133 4.897 1.00 98.44 113 SER A C 1
ATOM 871 O O . SER A 1 113 ? -15.575 -10.038 5.166 1.00 98.44 113 SER A O 1
ATOM 873 N N . ASP A 1 114 ? -17.385 -11.277 4.688 1.00 98.38 114 ASP A N 1
ATOM 874 C CA . ASP A 1 114 ? -18.342 -10.169 4.826 1.00 98.38 114 ASP A CA 1
ATOM 875 C C . ASP A 1 114 ? -18.328 -9.570 6.244 1.00 98.38 114 ASP A C 1
ATOM 877 O O . ASP A 1 114 ? -18.489 -8.364 6.413 1.00 98.38 114 ASP A O 1
ATOM 881 N N . GLU A 1 115 ? -18.085 -10.393 7.270 1.00 98.56 115 GLU A N 1
ATOM 882 C CA . GLU A 1 115 ? -17.925 -9.936 8.657 1.00 98.56 115 GLU A CA 1
ATOM 883 C C . GLU A 1 115 ? -16.698 -9.028 8.814 1.00 98.56 115 GLU A C 1
ATOM 885 O O . GLU A 1 115 ? -16.770 -7.991 9.477 1.00 98.56 115 GLU A O 1
ATOM 890 N N . PHE A 1 116 ? -15.576 -9.379 8.178 1.00 98.62 116 PHE A N 1
ATOM 891 C CA . PHE A 1 116 ? -14.394 -8.523 8.173 1.00 98.62 116 PHE A CA 1
ATOM 892 C C . PHE A 1 116 ? -14.676 -7.205 7.445 1.00 98.62 116 PHE A C 1
ATOM 894 O O . PHE A 1 116 ? -14.342 -6.140 7.961 1.00 98.62 116 PHE A O 1
ATOM 901 N N . MET A 1 117 ? -15.338 -7.260 6.285 1.00 98.56 117 MET A N 1
ATOM 902 C CA . MET A 1 117 ? -15.713 -6.058 5.533 1.00 98.56 117 MET A CA 1
ATOM 903 C C . MET A 1 117 ? -16.681 -5.158 6.314 1.00 98.56 117 MET A C 1
ATOM 905 O O . MET A 1 117 ? -16.543 -3.938 6.260 1.00 98.56 117 MET A O 1
ATOM 909 N N . ALA A 1 118 ? -17.614 -5.731 7.081 1.00 98.50 118 ALA A N 1
ATOM 910 C CA . ALA A 1 118 ? -18.504 -4.971 7.957 1.00 98.50 118 ALA A CA 1
ATOM 911 C C . ALA A 1 118 ? -17.721 -4.227 9.049 1.00 98.50 118 ALA A C 1
ATOM 913 O O . ALA A 1 118 ? -17.915 -3.027 9.220 1.00 98.50 118 ALA A O 1
ATOM 914 N N . ARG A 1 119 ? -16.775 -4.905 9.715 1.00 98.50 119 ARG A N 1
ATOM 915 C CA . ARG A 1 119 ? -15.879 -4.285 10.706 1.00 98.50 119 ARG A CA 1
ATOM 916 C C . ARG A 1 119 ? -14.989 -3.209 10.086 1.00 98.50 119 ARG A C 1
ATOM 918 O O . ARG A 1 119 ? -14.777 -2.167 10.692 1.00 98.50 119 ARG A O 1
ATOM 925 N N . LEU A 1 120 ? -14.483 -3.430 8.871 1.00 98.62 120 LEU A N 1
ATOM 926 C CA . LEU A 1 120 ? -13.728 -2.414 8.132 1.00 98.62 120 LEU A CA 1
ATOM 927 C C . LEU A 1 120 ? -14.590 -1.162 7.899 1.00 98.62 120 LEU A C 1
ATOM 929 O O . LEU A 1 120 ? -14.119 -0.046 8.110 1.00 98.62 120 LEU A O 1
ATOM 933 N N . GLY A 1 121 ? -15.867 -1.355 7.559 1.00 98.56 121 GLY A N 1
ATOM 934 C CA . GLY A 1 121 ? -16.856 -0.290 7.382 1.00 98.56 121 GLY A CA 1
ATOM 935 C C . GLY A 1 121 ? -17.224 0.489 8.652 1.00 98.56 121 GLY A C 1
ATOM 936 O O . GLY A 1 121 ? -17.786 1.575 8.549 1.00 98.56 121 GLY A O 1
ATOM 937 N N . GLU A 1 122 ? -16.891 -0.007 9.848 1.00 98.50 122 GLU A N 1
ATOM 938 C CA . GLU A 1 122 ? -17.023 0.768 11.094 1.00 98.50 122 GLU A CA 1
ATOM 939 C C . GLU A 1 122 ? -15.962 1.875 11.193 1.00 98.50 122 GLU A C 1
ATOM 941 O O . GLU A 1 122 ? -16.155 2.867 11.898 1.00 98.50 122 GLU A O 1
ATOM 946 N N . HIS A 1 123 ? -14.845 1.715 10.477 1.00 98.50 123 HIS A N 1
ATOM 947 C CA . HIS A 1 123 ? -13.721 2.643 10.497 1.00 98.50 123 HIS A CA 1
ATOM 948 C C . HIS A 1 123 ? -13.572 3.452 9.217 1.00 98.50 123 HIS A C 1
ATOM 950 O O . HIS A 1 123 ? -12.983 4.524 9.301 1.00 98.50 123 HIS A O 1
ATOM 956 N N . PHE A 1 124 ? -14.054 2.957 8.076 1.00 98.50 124 PHE A N 1
ATOM 957 C CA . PHE A 1 124 ? -13.850 3.547 6.753 1.00 98.50 124 PHE A CA 1
ATOM 958 C C . PHE A 1 124 ? -15.165 3.698 5.996 1.00 98.50 124 PHE A C 1
ATOM 960 O O . PHE A 1 124 ? -16.002 2.794 6.016 1.00 98.50 124 PHE A O 1
ATOM 967 N N . ASP A 1 125 ? -15.326 4.803 5.271 1.00 98.06 125 ASP A N 1
ATOM 968 C CA . ASP A 1 125 ? -16.433 4.920 4.323 1.00 98.06 125 ASP A CA 1
ATOM 969 C C . ASP A 1 125 ? -16.175 4.137 3.019 1.00 98.06 125 ASP A C 1
ATOM 971 O O . ASP A 1 125 ? -15.087 3.616 2.763 1.00 98.06 125 ASP A O 1
ATOM 975 N N . ALA A 1 126 ? -17.199 4.023 2.170 1.00 98.19 126 ALA A N 1
ATOM 976 C CA . ALA A 1 126 ? -17.102 3.256 0.929 1.00 98.19 126 ALA A CA 1
ATOM 977 C C . ALA A 1 126 ? -16.047 3.807 -0.052 1.00 98.19 126 ALA A C 1
ATOM 979 O O . ALA A 1 126 ? -15.428 3.025 -0.775 1.00 98.19 126 ALA A O 1
ATOM 980 N N . GLY A 1 127 ? -15.846 5.127 -0.093 1.00 98.25 127 GLY A N 1
ATOM 981 C CA . GLY A 1 127 ? -14.818 5.758 -0.918 1.00 98.25 127 GLY A CA 1
ATOM 982 C C . GLY A 1 127 ? -13.421 5.436 -0.397 1.00 98.25 127 GLY A C 1
ATOM 983 O O . GLY A 1 127 ? -12.567 4.997 -1.166 1.00 98.25 127 GLY A O 1
ATOM 984 N N . GLU A 1 128 ? -13.227 5.542 0.916 1.00 98.38 128 GLU A N 1
ATOM 985 C CA . GLU A 1 128 ? -11.968 5.202 1.579 1.00 98.38 128 GLU A CA 1
ATOM 986 C C . GLU A 1 128 ? -11.608 3.717 1.419 1.00 98.38 128 GLU A C 1
ATOM 988 O O . GLU A 1 128 ? -10.443 3.392 1.202 1.00 98.38 128 GLU A O 1
ATOM 993 N N . ILE A 1 129 ? -12.584 2.800 1.464 1.00 98.69 129 ILE A N 1
ATOM 994 C CA . ILE A 1 129 ? -12.353 1.361 1.234 1.00 98.69 129 ILE A CA 1
ATOM 995 C C . ILE A 1 129 ? -11.899 1.097 -0.208 1.00 98.69 129 ILE A C 1
ATOM 997 O O . ILE A 1 129 ? -10.973 0.311 -0.429 1.00 98.69 129 ILE A O 1
ATOM 1001 N N . VAL A 1 130 ? -12.529 1.747 -1.195 1.00 98.50 130 VAL A N 1
ATOM 1002 C CA . VAL A 1 130 ? -12.120 1.639 -2.606 1.00 98.50 130 VAL A CA 1
ATOM 1003 C C . VAL A 1 130 ? -10.695 2.149 -2.778 1.00 98.50 130 VAL A C 1
ATOM 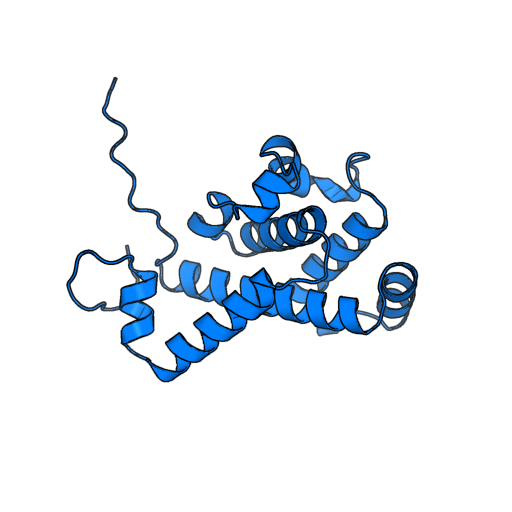1005 O O . VAL A 1 130 ? -9.869 1.477 -3.399 1.00 98.50 130 VAL A O 1
ATOM 1008 N N . GLU A 1 131 ? -10.400 3.313 -2.207 1.00 98.38 131 GLU A N 1
ATOM 1009 C CA . GLU A 1 131 ? -9.074 3.912 -2.261 1.00 98.38 131 GLU A CA 1
ATOM 1010 C C . GLU A 1 131 ? -8.026 3.017 -1.592 1.00 98.38 131 GLU A C 1
ATOM 1012 O O . GLU A 1 131 ? -7.014 2.699 -2.214 1.00 98.38 131 GLU A O 1
ATOM 1017 N N . LEU A 1 132 ? -8.304 2.512 -0.387 1.00 98.62 132 LEU A N 1
ATOM 1018 C CA . LEU A 1 132 ? -7.431 1.602 0.351 1.00 98.62 132 LEU A CA 1
ATOM 1019 C C . LEU A 1 132 ? -7.120 0.336 -0.460 1.00 98.62 132 LEU A C 1
ATOM 1021 O O . LEU A 1 132 ? -5.953 -0.027 -0.612 1.00 98.62 132 LEU A O 1
ATOM 1025 N N . ALA A 1 133 ? -8.132 -0.313 -1.041 1.00 98.50 133 ALA A N 1
ATOM 1026 C CA . ALA A 1 133 ? -7.940 -1.507 -1.866 1.00 98.50 133 ALA A CA 1
ATOM 1027 C C . ALA A 1 133 ? -7.095 -1.225 -3.124 1.00 98.50 133 ALA A C 1
ATOM 1029 O O . ALA A 1 133 ? -6.220 -2.017 -3.488 1.00 98.50 133 ALA A O 1
ATOM 1030 N N . LEU A 1 134 ? -7.321 -0.083 -3.780 1.00 98.38 134 LEU A N 1
ATOM 1031 C CA . LEU A 1 134 ? -6.568 0.339 -4.962 1.00 98.38 134 LEU A CA 1
ATOM 1032 C C . LEU A 1 134 ? -5.118 0.707 -4.628 1.00 98.38 134 LEU A C 1
ATOM 1034 O O . LEU A 1 134 ? -4.205 0.316 -5.361 1.00 98.38 134 LEU A O 1
ATOM 1038 N N . VAL A 1 135 ? -4.894 1.391 -3.506 1.00 98.06 135 VAL A N 1
ATOM 1039 C CA . VAL A 1 135 ? -3.570 1.682 -2.943 1.00 98.06 135 VAL A CA 1
ATOM 1040 C C . VAL A 1 135 ? -2.818 0.380 -2.664 1.00 98.06 135 VAL A C 1
ATOM 1042 O O . VAL A 1 135 ? -1.677 0.221 -3.117 1.00 98.06 135 VAL A O 1
ATOM 1045 N N . ILE A 1 136 ? -3.467 -0.589 -2.007 1.00 98.50 136 ILE A N 1
ATOM 1046 C CA . ILE A 1 136 ? -2.868 -1.898 -1.731 1.00 98.50 136 ILE A CA 1
ATOM 1047 C C . ILE A 1 136 ? -2.496 -2.601 -3.039 1.00 98.50 136 ILE A C 1
ATOM 1049 O O . ILE A 1 136 ? -1.340 -2.985 -3.227 1.00 98.50 136 ILE A O 1
ATOM 1053 N N . GLY A 1 137 ? -3.437 -2.718 -3.979 1.00 98.19 137 GLY A N 1
ATOM 1054 C CA . GLY A 1 137 ? -3.207 -3.370 -5.270 1.00 98.19 137 GLY A CA 1
ATOM 1055 C C . GLY A 1 137 ? -2.068 -2.732 -6.071 1.00 98.19 137 GLY A C 1
ATOM 1056 O O . GLY A 1 137 ? -1.214 -3.439 -6.615 1.00 98.19 137 GLY A O 1
ATOM 1057 N N . LYS A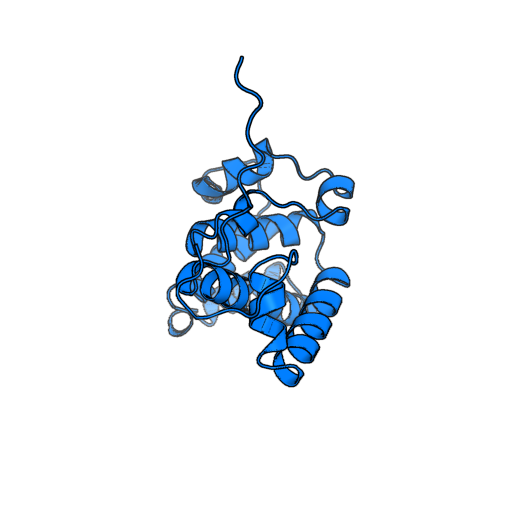 1 138 ? -1.998 -1.396 -6.089 1.00 97.19 138 LYS A N 1
ATOM 1058 C CA . LYS A 1 138 ? -0.937 -0.631 -6.756 1.00 97.19 138 LYS A CA 1
ATOM 1059 C C . LYS A 1 138 ? 0.436 -0.971 -6.199 1.00 97.19 138 LYS A C 1
ATOM 1061 O O . LYS A 1 138 ? 1.324 -1.350 -6.966 1.00 97.19 138 LYS A O 1
ATOM 1066 N N . TYR A 1 139 ? 0.633 -0.836 -4.886 1.00 97.38 139 TYR A N 1
ATOM 1067 C CA . TYR A 1 139 ? 1.942 -1.082 -4.275 1.00 97.38 139 TYR A CA 1
ATOM 1068 C C . TYR A 1 139 ? 2.304 -2.567 -4.254 1.00 97.38 139 TYR A C 1
ATOM 1070 O O . TYR A 1 139 ? 3.482 -2.902 -4.394 1.00 97.38 139 TYR A O 1
ATOM 1078 N N . LEU A 1 140 ? 1.311 -3.459 -4.166 1.00 98.12 140 LEU A N 1
ATOM 1079 C CA . LEU A 1 140 ? 1.516 -4.898 -4.283 1.00 98.12 140 LEU A CA 1
ATOM 1080 C C . LEU A 1 140 ? 2.069 -5.243 -5.669 1.00 98.12 140 LEU A C 1
ATOM 1082 O O . LEU A 1 140 ? 3.131 -5.856 -5.775 1.00 98.12 140 LEU A O 1
ATOM 1086 N N . SER A 1 141 ? 1.387 -4.786 -6.722 1.00 96.81 141 SER A N 1
ATOM 1087 C CA . SER A 1 141 ? 1.796 -4.994 -8.111 1.00 96.81 141 SER A CA 1
ATOM 1088 C C . SER A 1 141 ? 3.159 -4.367 -8.401 1.00 96.81 141 SER A C 1
ATOM 1090 O O . SER A 1 141 ? 4.041 -5.032 -8.941 1.00 96.81 141 SER A O 1
ATOM 1092 N N . GLN A 1 142 ? 3.364 -3.102 -8.021 1.00 94.81 142 GLN A N 1
ATOM 1093 C CA . GLN A 1 142 ? 4.614 -2.388 -8.284 1.00 94.81 142 GLN A CA 1
ATOM 1094 C C . GLN A 1 142 ? 5.802 -3.016 -7.548 1.00 94.81 142 GLN A C 1
ATOM 1096 O O . GLN A 1 142 ? 6.855 -3.214 -8.151 1.00 94.81 142 GLN A O 1
ATOM 1101 N N . GLY A 1 143 ? 5.641 -3.359 -6.267 1.00 95.38 143 GLY A N 1
ATOM 1102 C CA . GLY A 1 143 ? 6.709 -3.977 -5.486 1.00 95.38 143 GLY A CA 1
ATOM 1103 C C . GLY A 1 143 ? 7.105 -5.346 -6.039 1.00 95.38 143 GLY A C 1
ATOM 1104 O O . GLY A 1 143 ? 8.296 -5.601 -6.199 1.00 95.38 143 GLY A O 1
ATOM 1105 N N . ARG A 1 144 ? 6.136 -6.189 -6.430 1.00 96.06 144 ARG A N 1
ATOM 1106 C CA . ARG A 1 144 ? 6.419 -7.474 -7.099 1.00 96.06 144 ARG A CA 1
ATOM 1107 C C . ARG A 1 144 ? 7.055 -7.278 -8.469 1.00 96.06 144 ARG A C 1
ATOM 1109 O O . ARG A 1 144 ? 8.010 -7.973 -8.785 1.00 96.06 144 ARG A O 1
ATOM 1116 N N . PHE A 1 145 ? 6.580 -6.320 -9.263 1.00 95.75 145 PHE A N 1
ATOM 1117 C CA . PHE A 1 145 ? 7.192 -5.977 -10.548 1.00 95.75 145 PHE A CA 1
ATOM 1118 C C . PHE A 1 145 ? 8.674 -5.621 -10.385 1.00 95.75 145 PHE A C 1
ATOM 1120 O O . PHE A 1 145 ? 9.520 -6.181 -11.080 1.00 95.75 145 PHE A O 1
ATOM 1127 N N . MET A 1 146 ? 9.001 -4.745 -9.431 1.00 94.69 146 MET A N 1
ATOM 1128 C CA . MET A 1 146 ? 10.382 -4.334 -9.189 1.00 94.69 146 MET A CA 1
ATOM 1129 C C . MET A 1 146 ? 11.229 -5.480 -8.625 1.00 94.69 146 MET A C 1
ATOM 1131 O O . MET A 1 146 ? 12.314 -5.740 -9.139 1.00 94.69 146 MET A O 1
ATOM 1135 N N . GLN A 1 147 ? 10.733 -6.198 -7.617 1.00 94.75 147 GLN A N 1
ATOM 1136 C CA . GLN A 1 147 ? 11.470 -7.274 -6.952 1.00 94.75 147 GLN A CA 1
ATOM 1137 C C . GLN A 1 147 ? 11.706 -8.480 -7.875 1.00 94.75 147 GLN A C 1
ATOM 1139 O O . GLN A 1 147 ? 12.831 -8.972 -7.986 1.00 94.75 147 GLN A O 1
ATOM 1144 N N . VAL A 1 148 ? 10.676 -8.943 -8.593 1.00 95.06 148 VAL A N 1
ATOM 1145 C CA . VAL A 1 148 ? 10.767 -10.133 -9.455 1.00 95.06 148 VAL A CA 1
ATOM 1146 C C . VAL A 1 148 ? 11.726 -9.894 -10.614 1.00 95.06 148 VAL A C 1
ATOM 1148 O O . VAL A 1 148 ? 12.477 -10.802 -10.973 1.00 95.06 148 VAL A O 1
ATOM 1151 N N . LEU A 1 149 ? 11.739 -8.681 -11.169 1.00 95.62 149 LEU A N 1
ATOM 1152 C CA . LEU A 1 149 ? 12.617 -8.302 -12.274 1.00 95.62 149 LEU A CA 1
ATOM 1153 C C . LEU A 1 149 ? 13.991 -7.786 -11.816 1.00 95.62 149 LEU A C 1
ATOM 1155 O O . LEU A 1 149 ? 14.829 -7.481 -12.662 1.00 95.62 149 LEU A O 1
ATOM 1159 N N . GLY A 1 150 ? 14.254 -7.710 -10.507 1.00 93.88 150 GLY A N 1
ATOM 1160 C CA . GLY A 1 150 ? 15.529 -7.232 -9.961 1.00 93.88 150 GLY A CA 1
ATOM 1161 C C . GLY A 1 150 ? 15.792 -5.737 -10.186 1.00 93.88 150 GLY A C 1
ATOM 1162 O O . GLY A 1 150 ? 16.952 -5.338 -10.282 1.00 93.88 150 GLY A O 1
ATOM 1163 N N . LEU A 1 151 ? 14.727 -4.936 -10.293 1.00 92.62 151 LEU A N 1
ATOM 1164 C CA . LEU A 1 151 ? 14.732 -3.479 -10.507 1.00 92.62 151 LEU A CA 1
ATOM 1165 C C . LEU A 1 151 ? 14.652 -2.690 -9.188 1.00 92.62 151 LEU A C 1
ATOM 1167 O O . LEU A 1 151 ? 14.680 -1.464 -9.194 1.00 92.62 151 LEU A O 1
ATOM 1171 N N . ASP A 1 152 ? 14.481 -3.382 -8.063 1.00 87.25 152 ASP A N 1
ATOM 1172 C CA . ASP A 1 152 ? 14.331 -2.813 -6.719 1.00 87.25 152 ASP A CA 1
ATOM 1173 C C . ASP A 1 152 ? 15.665 -2.551 -6.010 1.00 87.25 152 ASP A C 1
ATOM 1175 O O . ASP A 1 152 ? 15.686 -2.196 -4.828 1.00 87.25 152 ASP A O 1
ATOM 1179 N N . GLN A 1 153 ? 16.771 -2.723 -6.724 1.00 76.62 153 GLN A N 1
ATOM 1180 C CA . GLN A 1 153 ? 18.097 -2.418 -6.228 1.00 76.62 153 GLN A CA 1
ATOM 1181 C C . GLN A 1 153 ? 18.310 -0.913 -6.375 1.00 76.62 153 GLN A C 1
ATOM 1183 O O . GLN A 1 153 ? 18.483 -0.409 -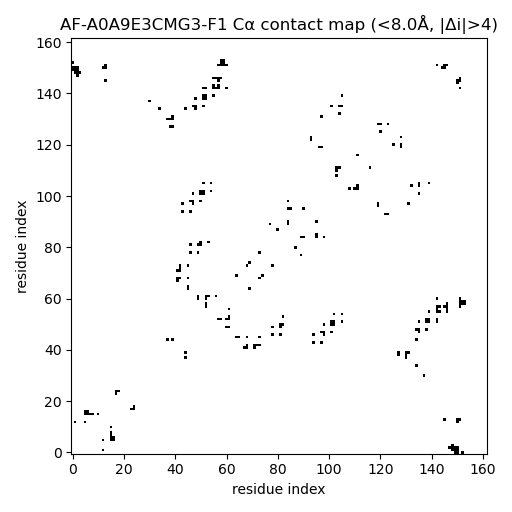7.485 1.00 76.62 153 GLN A O 1
ATOM 1188 N N . ALA A 1 154 ? 18.306 -0.186 -5.258 1.00 58.78 154 ALA A N 1
ATOM 1189 C CA . ALA A 1 154 ? 18.923 1.129 -5.251 1.00 58.78 154 ALA A CA 1
ATOM 1190 C C . ALA A 1 154 ? 20.383 0.916 -5.662 1.00 58.78 154 ALA A C 1
ATOM 1192 O O . ALA A 1 154 ? 21.042 0.029 -5.111 1.00 58.78 154 ALA A O 1
ATOM 1193 N N . CYS A 1 155 ? 20.891 1.679 -6.636 1.00 50.41 155 CYS A N 1
ATOM 1194 C CA . CYS A 1 155 ? 22.335 1.785 -6.805 1.00 50.41 155 CYS A CA 1
ATOM 1195 C C . CYS A 1 155 ? 22.905 2.026 -5.411 1.00 50.41 155 CYS A C 1
ATOM 1197 O O . CYS A 1 155 ? 22.555 3.019 -4.772 1.00 50.41 155 CYS A O 1
ATOM 1199 N N . VAL A 1 156 ? 23.711 1.086 -4.918 1.00 45.38 156 VAL A N 1
ATOM 1200 C CA . VAL A 1 156 ? 24.509 1.302 -3.721 1.00 45.38 156 VAL A CA 1
ATOM 1201 C C . VAL A 1 156 ? 25.284 2.574 -4.031 1.00 45.38 156 VAL A C 1
ATOM 1203 O O . VAL A 1 156 ? 26.165 2.556 -4.889 1.00 45.38 156 VAL A O 1
ATOM 1206 N N . VAL A 1 157 ? 24.910 3.703 -3.419 1.00 37.31 157 VAL A N 1
ATOM 1207 C CA . VAL A 1 157 ? 25.828 4.836 -3.338 1.00 37.31 157 VAL A CA 1
ATOM 1208 C C . VAL A 1 157 ? 27.059 4.215 -2.702 1.00 37.31 157 VAL A C 1
ATOM 1210 O O . VAL A 1 157 ? 26.901 3.634 -1.624 1.00 37.31 157 VAL A O 1
ATOM 1213 N N . PRO A 1 158 ? 28.236 4.219 -3.355 1.00 36.78 158 PRO A N 1
ATOM 1214 C CA . PRO A 1 158 ? 29.435 3.728 -2.712 1.00 36.78 158 PRO A CA 1
ATOM 1215 C C . PRO A 1 158 ? 29.533 4.508 -1.410 1.00 36.78 158 PRO A C 1
ATOM 1217 O O . PRO A 1 158 ? 29.736 5.722 -1.427 1.00 36.78 158 PRO A O 1
ATOM 1220 N N . THR A 1 159 ? 29.287 3.840 -0.285 1.00 40.62 159 THR A N 1
ATOM 1221 C CA . THR A 1 159 ? 29.658 4.379 1.011 1.00 40.62 159 THR A CA 1
ATOM 1222 C C . THR A 1 159 ? 31.137 4.648 0.859 1.00 40.62 159 THR A C 1
ATOM 122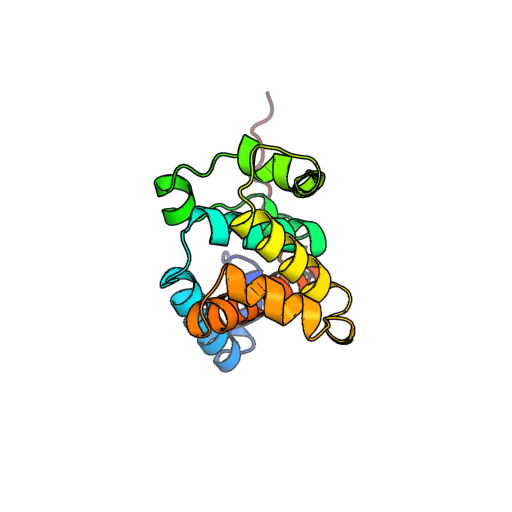4 O O . THR A 1 159 ? 31.905 3.699 0.676 1.00 40.62 159 THR A O 1
ATOM 1227 N N . ALA A 1 160 ? 31.517 5.926 0.804 1.00 39.25 160 ALA A N 1
ATOM 1228 C CA . ALA A 1 160 ? 32.911 6.301 0.898 1.00 39.25 160 ALA A CA 1
ATOM 1229 C C . ALA A 1 160 ? 33.451 5.543 2.114 1.00 39.25 160 ALA A C 1
ATOM 1231 O O . ALA A 1 160 ? 32.902 5.657 3.212 1.00 39.25 160 ALA A O 1
ATOM 1232 N N . ALA A 1 161 ? 34.398 4.641 1.853 1.00 32.41 161 ALA A N 1
ATOM 1233 C CA . ALA A 1 161 ? 35.041 3.829 2.871 1.00 32.41 161 ALA A CA 1
ATOM 1234 C C . ALA A 1 161 ? 35.618 4.749 3.971 1.00 32.41 161 ALA A C 1
ATOM 1236 O O . ALA A 1 161 ? 35.911 5.909 3.666 1.00 32.41 161 ALA A O 1
ATOM 1237 N N . PRO A 1 162 ? 35.723 4.259 5.221 1.00 43.12 162 PRO A N 1
ATOM 1238 C CA . PRO A 1 162 ? 36.095 5.066 6.385 1.00 43.12 162 PRO A CA 1
ATOM 1239 C C . PRO A 1 162 ? 37.446 5.776 6.252 1.00 43.12 162 PRO A C 1
ATOM 1241 O O . PRO A 1 162 ? 38.341 5.238 5.559 1.00 43.12 162 PRO A O 1
#

Solvent-accessible surface area (backbone atoms only — not comparable to full-atom values): 9402 Å² total; per-residue (Å²): 110,60,74,60,95,59,69,88,74,93,63,59,59,55,55,42,53,32,67,78,40,56,72,56,40,52,51,52,49,54,53,48,53,53,60,75,65,51,86,63,57,42,50,54,50,47,52,45,51,44,53,42,18,60,76,48,64,12,57,40,56,66,75,57,80,56,72,61,25,50,74,59,65,54,46,69,72,60,56,65,49,52,86,53,44,92,83,41,85,90,53,52,72,62,50,47,52,48,47,50,49,48,52,37,57,74,73,44,56,87,72,67,46,71,70,56,53,53,58,48,51,76,69,36,54,77,67,54,49,54,49,51,54,50,49,48,53,50,49,47,52,50,30,42,55,27,40,76,38,28,37,25,62,63,79,76,71,77,71,77,74,133

p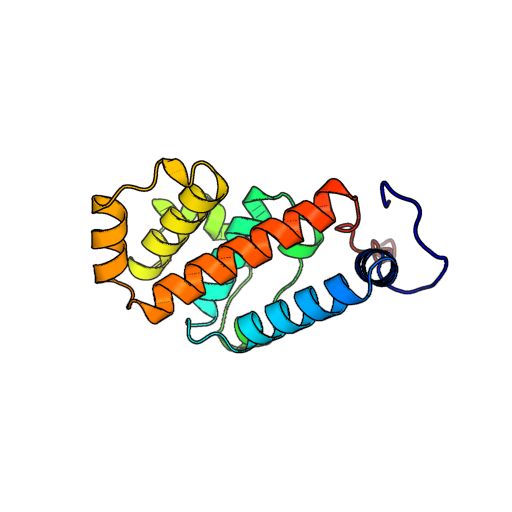LDDT: mean 92.23, std 12.66, range [32.41, 98.75]

Sequence (162 aa):
MARIDLPDGDQPDVVKALVLRPAFAKGVGAMNEACFASTLDWRLHELVRYRIAIINGCATCLSWRTPEAVEAGVTEDLLVGVADWRTSERYTDREKIALDFTEQFCGDSAGISDEFMARLGEHFDAGEIVELALVIGKYLSQGRFMQVLGLDQACVVPTAAP

Nearest PDB structures (foldseek):
  2gmy-assembly1_C  TM=8.909E-01  e=5.153E-06  Agrobacterium fabrum str. C58
  6ohj-assembly1_B  TM=8.269E-01  e=3.014E-04  Marinomonas mediterranea MMB-1
  6ohi-assembly1_B  TM=8.428E-01  e=5.791E-04  Marinomonas mediterranea MMB-1
  2prr-assembly1_E  TM=8.224E-01  e=7.080E-04  Cupriavidus pinatubonensis JMP134
  3lvy-assembly3_F  TM=7.893E-01  e=6.789E-03  Streptococcus mutans